Protein AF-A0A498FEY6-F1 (afdb_monomer_lite)

Foldseek 3Di:
DVPDDPDDLVVQCVVQVHPCSSQVVVVHHDPDDDDAPRDPPHPHDCPPPNLHDCQVVLVVVQCVVQVQAALAPPGPDGQVNLCSVPVDGWDKDFLADQVVQQDPVRDTPSVVSSPSVRIHTHGPVVNVVSVVVHNDDHPSD

pLDDT: mean 83.45, std 15.51, range [39.09, 98.38]

Structure (mmCIF, N/CA/C/O backbone):
data_AF-A0A498FEY6-F1
#
_entry.id   AF-A0A498FEY6-F1
#
loop_
_atom_site.group_PDB
_atom_site.id
_atom_site.type_symbol
_atom_site.label_atom_id
_atom_site.label_alt_id
_atom_site.label_comp_id
_atom_site.label_asym_id
_atom_site.label_entity_id
_atom_site.label_seq_id
_atom_site.pdbx_PDB_ins_code
_atom_site.Cartn_x
_atom_site.Cartn_y
_atom_site.Cartn_z
_atom_site.occupancy
_atom_site.B_iso_or_equiv
_atom_site.auth_seq_id
_atom_site.auth_comp_id
_atom_site.auth_asym_id
_atom_site.auth_atom_id
_atom_site.pdbx_PDB_model_num
ATOM 1 N N . MET A 1 1 ? 20.094 -19.537 -1.599 1.00 48.00 1 MET A N 1
ATOM 2 C CA . MET A 1 1 ? 21.177 -19.237 -2.572 1.00 48.00 1 MET A CA 1
ATOM 3 C C . MET A 1 1 ? 22.366 -18.455 -2.005 1.00 48.00 1 MET A C 1
ATOM 5 O O . MET A 1 1 ? 23.282 -18.189 -2.768 1.00 48.00 1 MET A O 1
ATOM 9 N N . ARG A 1 2 ? 22.415 -18.098 -0.710 1.00 45.84 2 ARG A N 1
ATOM 10 C CA . ARG A 1 2 ? 23.638 -17.505 -0.130 1.00 45.84 2 ARG A CA 1
ATOM 11 C C . ARG A 1 2 ? 24.698 -18.544 0.263 1.00 45.84 2 ARG A C 1
ATOM 13 O O . ARG A 1 2 ? 25.867 -18.203 0.257 1.00 45.84 2 ARG A O 1
ATOM 20 N N . ASP A 1 3 ? 24.293 -19.797 0.480 1.00 47.69 3 ASP A N 1
ATOM 21 C CA . ASP A 1 3 ? 25.183 -20.827 1.044 1.00 47.69 3 ASP A CA 1
ATOM 22 C C . ASP A 1 3 ? 25.685 -21.906 0.077 1.00 47.69 3 ASP A C 1
ATOM 24 O O . ASP A 1 3 ? 26.515 -22.717 0.471 1.00 47.69 3 ASP A O 1
ATOM 28 N N . ARG A 1 4 ? 25.180 -21.998 -1.164 1.00 51.94 4 ARG A N 1
ATOM 29 C CA . ARG A 1 4 ? 25.474 -23.161 -2.039 1.00 51.94 4 ARG A CA 1
ATOM 30 C C . ARG A 1 4 ? 25.730 -22.838 -3.516 1.00 51.94 4 ARG A C 1
ATOM 32 O O . ARG A 1 4 ? 25.463 -23.667 -4.375 1.00 51.94 4 ARG A O 1
ATOM 39 N N . GLY A 1 5 ? 26.240 -21.647 -3.829 1.00 59.91 5 GLY A N 1
ATOM 40 C CA . GLY A 1 5 ? 26.639 -21.281 -5.193 1.00 59.91 5 GLY A CA 1
ATOM 41 C C . GLY A 1 5 ? 28.034 -20.663 -5.225 1.00 59.91 5 GLY A C 1
ATOM 42 O O . GLY A 1 5 ? 28.335 -19.810 -4.398 1.00 59.91 5 GLY A O 1
ATOM 43 N N . HIS A 1 6 ? 28.863 -21.057 -6.198 1.00 69.12 6 HIS A N 1
ATOM 44 C CA . HIS A 1 6 ? 30.188 -20.455 -6.433 1.00 69.12 6 HIS A CA 1
ATOM 45 C C . HIS A 1 6 ? 30.114 -18.957 -6.783 1.00 69.12 6 HIS A C 1
ATOM 47 O O . HIS A 1 6 ? 31.090 -18.229 -6.623 1.00 69.12 6 HIS A O 1
ATOM 53 N N . TYR A 1 7 ? 28.949 -18.498 -7.250 1.00 71.56 7 TYR A N 1
ATOM 54 C CA . TYR A 1 7 ? 28.695 -17.122 -7.659 1.00 71.56 7 TYR A CA 1
ATOM 55 C C . TYR A 1 7 ? 27.412 -16.595 -7.020 1.00 71.56 7 TYR A C 1
ATOM 57 O O . TYR A 1 7 ? 26.455 -17.339 -6.793 1.00 71.56 7 TYR A O 1
ATOM 65 N N . SER A 1 8 ? 27.379 -15.287 -6.763 1.00 70.06 8 SER A N 1
ATOM 66 C CA . SER A 1 8 ? 26.181 -14.603 -6.278 1.00 70.06 8 SER A CA 1
ATOM 67 C C . SER A 1 8 ? 25.103 -14.533 -7.365 1.00 70.06 8 SER A C 1
ATOM 69 O O . SER A 1 8 ? 25.412 -14.448 -8.554 1.00 70.06 8 SER A O 1
ATOM 71 N N . VAL A 1 9 ? 23.830 -14.475 -6.959 1.00 65.38 9 VAL A N 1
ATOM 72 C CA . VAL A 1 9 ? 22.674 -14.332 -7.872 1.00 65.38 9 VAL A CA 1
ATOM 73 C C . VAL A 1 9 ? 22.836 -13.139 -8.828 1.00 65.38 9 VAL A C 1
ATOM 75 O O . VAL A 1 9 ? 22.492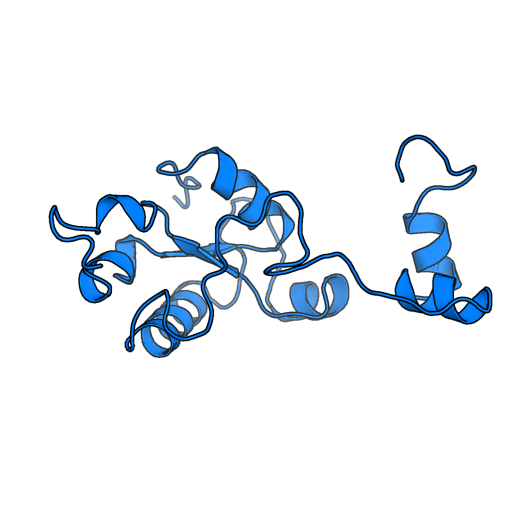 -13.231 -10.003 1.00 65.38 9 VAL A O 1
ATOM 78 N N . GLY A 1 10 ? 23.449 -12.044 -8.363 1.00 71.25 10 GLY A N 1
ATOM 79 C CA . GLY A 1 10 ? 23.708 -10.857 -9.186 1.00 71.25 10 GLY A CA 1
ATOM 80 C C . GLY A 1 10 ? 24.670 -11.090 -10.359 1.00 71.25 10 GLY A C 1
ATOM 81 O O . GLY A 1 10 ? 24.609 -10.357 -11.342 1.00 71.25 10 GLY A O 1
ATOM 82 N N . SER A 1 11 ? 25.529 -12.112 -10.289 1.00 78.69 11 SER A N 1
ATOM 83 C CA . SER A 1 11 ? 26.427 -12.480 -11.396 1.00 78.69 11 SER A CA 1
ATOM 84 C C . SER A 1 11 ? 25.651 -13.095 -12.565 1.00 78.69 11 SER A C 1
ATOM 86 O O . SER A 1 11 ? 25.963 -12.826 -13.721 1.00 78.69 11 SER A O 1
ATOM 88 N N . TYR A 1 12 ? 24.604 -13.866 -12.263 1.00 76.62 12 TYR A N 1
ATOM 89 C CA . TYR A 1 12 ? 23.720 -14.460 -13.265 1.00 76.62 12 TYR A CA 1
ATOM 90 C C . TYR A 1 12 ? 22.780 -13.414 -13.869 1.00 76.62 12 TYR A C 1
ATOM 92 O O . TYR A 1 12 ? 22.687 -13.333 -15.089 1.00 76.62 12 TYR A O 1
ATOM 100 N N . ALA A 1 13 ? 22.189 -12.544 -13.043 1.00 75.81 13 ALA A N 1
ATOM 101 C CA . ALA A 1 13 ? 21.337 -11.452 -13.522 1.00 75.81 13 ALA A CA 1
ATOM 102 C C . ALA A 1 13 ? 22.078 -10.515 -14.499 1.00 75.81 13 ALA A C 1
ATOM 104 O O . ALA A 1 13 ? 21.570 -10.186 -15.561 1.00 75.81 13 ALA A O 1
ATOM 105 N N . ARG A 1 14 ? 23.342 -10.156 -14.222 1.00 79.06 14 ARG A N 1
ATOM 106 C CA . ARG A 1 14 ? 24.142 -9.341 -15.163 1.00 79.06 14 ARG A CA 1
ATOM 107 C C . ARG A 1 14 ? 24.388 -10.000 -16.519 1.00 79.06 14 ARG A C 1
ATOM 109 O O . ARG A 1 14 ? 24.603 -9.290 -17.494 1.00 79.06 14 ARG A O 1
ATOM 116 N N . ARG A 1 15 ? 24.456 -11.330 -16.565 1.00 83.81 15 ARG A N 1
ATOM 117 C CA . ARG A 1 15 ? 24.807 -12.079 -17.776 1.00 83.81 15 ARG A CA 1
ATOM 118 C C . ARG A 1 15 ? 23.585 -12.473 -18.598 1.00 83.81 15 ARG A C 1
ATOM 120 O O . ARG A 1 15 ? 23.685 -12.502 -19.818 1.00 83.81 15 ARG A O 1
ATOM 127 N N . TYR A 1 16 ? 22.487 -12.804 -17.929 1.00 82.81 16 TYR A N 1
ATOM 128 C CA . TYR A 1 16 ? 21.307 -13.397 -18.554 1.00 82.81 16 TYR A CA 1
ATOM 129 C C . TYR A 1 16 ? 20.056 -12.515 -18.444 1.00 82.81 16 TYR A C 1
ATOM 131 O O . TYR A 1 16 ? 19.073 -12.817 -19.096 1.00 82.81 16 TYR A O 1
ATOM 139 N N . GLY A 1 17 ? 20.097 -11.419 -17.679 1.00 84.69 17 GLY A N 1
ATOM 140 C CA . GLY A 1 17 ? 18.947 -10.554 -17.408 1.00 84.69 17 GLY A CA 1
ATOM 141 C C . GLY A 1 17 ? 18.337 -10.885 -16.052 1.00 84.69 17 GLY A C 1
ATOM 142 O O . GLY A 1 17 ? 18.691 -10.290 -15.030 1.00 84.69 17 GLY A O 1
ATOM 143 N N . THR A 1 18 ? 17.454 -11.875 -16.019 1.00 79.56 18 THR A N 1
ATOM 144 C CA . THR A 1 18 ? 16.793 -12.333 -14.795 1.00 79.56 18 THR A CA 1
ATOM 145 C C . THR A 1 18 ? 17.309 -13.698 -14.335 1.00 79.56 18 THR A C 1
ATOM 147 O O . THR A 1 18 ? 18.083 -14.385 -15.006 1.00 79.56 18 THR A O 1
ATOM 150 N N . TRP A 1 19 ? 16.905 -14.109 -13.131 1.00 80.00 19 TRP A N 1
ATOM 151 C CA . TRP A 1 19 ? 17.164 -15.473 -12.667 1.00 80.00 19 TRP A CA 1
ATOM 152 C C . TRP A 1 19 ? 16.373 -16.514 -13.472 1.00 80.00 19 TRP A C 1
ATOM 154 O O . TRP A 1 19 ? 16.888 -17.606 -13.689 1.00 80.00 19 TRP A O 1
ATOM 164 N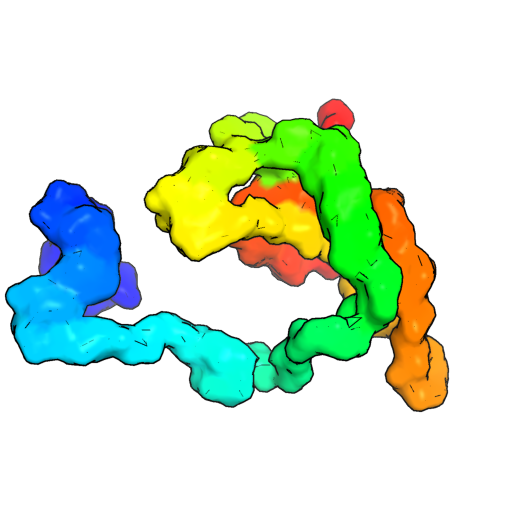 N . GLN A 1 20 ? 15.165 -16.175 -13.937 1.00 81.31 20 GLN A N 1
ATOM 165 C CA . GLN A 1 20 ? 14.390 -17.029 -14.837 1.00 81.31 20 GLN A CA 1
ATOM 166 C C . GLN A 1 20 ? 15.175 -17.295 -16.125 1.00 81.31 20 GLN A C 1
ATOM 168 O O . GLN A 1 20 ? 15.424 -18.455 -16.447 1.00 81.31 20 GLN A O 1
ATOM 173 N N . ASP A 1 21 ? 15.673 -16.236 -16.768 1.00 82.81 21 ASP A N 1
ATOM 174 C CA . ASP A 1 21 ? 16.460 -16.344 -18.003 1.00 82.81 21 ASP A CA 1
ATOM 175 C C . ASP A 1 21 ? 17.710 -17.205 -17.805 1.00 82.81 21 ASP A C 1
ATOM 177 O O . ASP A 1 21 ? 18.074 -18.008 -18.659 1.00 82.81 21 ASP A O 1
ATOM 181 N N . ALA A 1 22 ? 18.371 -17.077 -16.650 1.00 86.44 22 ALA A N 1
ATOM 182 C CA . ALA A 1 22 ? 19.536 -17.892 -16.323 1.00 86.44 22 ALA A CA 1
ATOM 183 C C . ALA A 1 22 ? 19.197 -19.388 -16.163 1.00 86.44 22 ALA A C 1
ATOM 185 O O . ALA A 1 22 ? 20.011 -20.237 -16.529 1.00 86.44 22 ALA A O 1
ATOM 186 N N . VAL A 1 23 ? 18.025 -19.719 -15.607 1.00 83.81 23 VAL A N 1
ATOM 187 C CA . VAL A 1 23 ? 17.548 -21.103 -15.430 1.00 83.81 23 VAL A CA 1
ATOM 188 C C . VAL A 1 23 ? 17.148 -21.711 -16.776 1.00 83.81 23 VAL A C 1
ATOM 190 O O . VAL A 1 23 ? 17.571 -22.826 -17.087 1.00 83.81 23 VAL A O 1
ATOM 193 N N . GLU A 1 24 ? 16.422 -20.957 -17.600 1.00 87.19 24 GLU A N 1
ATOM 194 C CA . GLU A 1 24 ? 16.012 -21.378 -18.944 1.00 87.19 24 GLU A CA 1
ATOM 195 C C . GLU A 1 24 ? 17.217 -21.536 -19.883 1.00 87.19 24 GLU A C 1
ATOM 197 O O . GLU A 1 24 ? 17.347 -22.557 -20.559 1.00 87.19 24 GLU A O 1
ATOM 202 N N . ALA A 1 25 ? 18.171 -20.598 -19.857 1.00 87.75 25 ALA A N 1
ATOM 203 C CA . ALA A 1 25 ? 19.416 -20.691 -20.625 1.00 87.75 25 ALA A CA 1
ATOM 204 C C . ALA A 1 25 ? 20.289 -21.890 -20.212 1.00 87.75 25 ALA A C 1
ATOM 206 O O . ALA A 1 25 ? 21.080 -22.388 -21.013 1.00 87.75 25 ALA A O 1
ATOM 207 N N . ALA A 1 26 ? 20.149 -22.369 -18.973 1.00 86.69 26 ALA A N 1
ATOM 208 C CA . ALA A 1 26 ? 20.803 -23.581 -18.489 1.00 86.69 26 ALA A CA 1
ATOM 209 C C . ALA A 1 26 ? 20.058 -24.875 -18.882 1.00 86.69 26 ALA A C 1
ATOM 211 O O . ALA A 1 26 ? 20.503 -25.963 -18.516 1.00 86.69 26 ALA A O 1
ATOM 212 N N . GLY A 1 27 ? 18.956 -24.775 -19.634 1.00 89.50 27 GLY A N 1
ATOM 213 C CA . GLY A 1 27 ? 18.158 -25.909 -20.101 1.00 89.50 27 GLY A CA 1
ATOM 214 C C . GLY A 1 27 ? 17.182 -26.459 -19.060 1.00 89.50 27 GLY A C 1
ATOM 215 O O . GLY A 1 27 ? 16.713 -27.587 -19.208 1.00 89.50 27 GLY A O 1
ATOM 216 N N . PHE A 1 28 ? 16.884 -25.695 -18.006 1.00 85.81 28 PHE A N 1
ATOM 217 C CA . PHE A 1 28 ? 15.940 -26.085 -16.961 1.00 85.81 28 PHE A CA 1
ATOM 218 C C . PHE A 1 28 ? 14.640 -25.281 -17.055 1.00 85.81 28 PHE A C 1
ATOM 220 O O . PHE A 1 28 ? 14.625 -24.123 -17.457 1.00 85.81 28 PHE A O 1
ATOM 227 N N . GLU A 1 29 ? 13.539 -25.892 -16.626 1.00 82.69 29 GLU A N 1
ATOM 228 C CA . GLU A 1 29 ? 12.249 -25.218 -16.481 1.00 82.69 29 GLU A CA 1
ATOM 229 C C . GLU A 1 29 ? 12.250 -24.337 -15.218 1.00 82.69 29 GLU A C 1
ATOM 231 O O . GLU A 1 29 ? 12.470 -24.829 -14.104 1.00 82.69 29 GLU A O 1
ATOM 236 N N . TYR A 1 30 ? 11.978 -23.037 -15.365 1.00 79.81 30 TYR A N 1
ATOM 237 C CA . TYR A 1 30 ? 11.795 -22.147 -14.221 1.00 79.81 30 TYR A CA 1
ATOM 238 C C . TYR A 1 30 ? 10.405 -22.343 -13.601 1.00 79.81 30 TYR A C 1
ATOM 240 O O . TYR A 1 30 ? 9.390 -21.956 -14.167 1.00 79.81 30 TYR A O 1
ATOM 248 N N . ARG A 1 31 ? 10.357 -22.919 -12.395 1.00 75.31 31 ARG A N 1
ATOM 249 C CA . ARG A 1 31 ? 9.097 -23.230 -11.688 1.00 75.31 31 ARG A CA 1
ATOM 250 C C . ARG A 1 31 ? 8.563 -22.107 -10.792 1.00 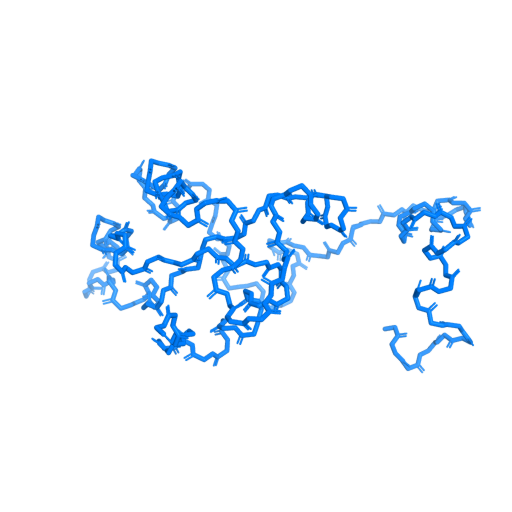75.31 31 ARG A C 1
ATOM 252 O O . ARG A 1 31 ? 7.645 -22.338 -10.013 1.00 75.31 31 ARG A O 1
ATOM 259 N N . GLY A 1 32 ? 9.136 -20.905 -10.876 1.00 71.19 32 GLY A N 1
ATOM 260 C CA . GLY A 1 32 ? 8.791 -19.804 -9.976 1.00 71.19 32 GLY A CA 1
ATOM 261 C C . GLY A 1 32 ? 9.290 -20.006 -8.541 1.00 71.19 32 GLY A C 1
ATOM 262 O O . GLY A 1 32 ? 9.900 -21.020 -8.192 1.00 71.19 32 GLY A O 1
ATOM 263 N N . GLN A 1 33 ? 9.058 -19.008 -7.687 1.00 68.25 33 GLN A N 1
ATOM 264 C CA . GLN A 1 33 ? 9.092 -19.221 -6.239 1.00 68.25 33 GLN A CA 1
ATOM 265 C C . GLN A 1 33 ? 7.731 -19.765 -5.793 1.00 68.25 33 GLN A C 1
ATOM 267 O O . GLN A 1 33 ? 6.716 -19.302 -6.322 1.00 68.25 33 GLN A O 1
ATOM 272 N N . PRO A 1 34 ? 7.684 -20.691 -4.816 1.00 62.75 34 PRO A N 1
ATOM 273 C CA . PRO A 1 34 ? 6.420 -21.097 -4.224 1.00 62.75 34 PRO A CA 1
ATOM 274 C C . PRO A 1 34 ? 5.665 -19.853 -3.757 1.00 62.75 34 PRO A C 1
ATOM 276 O O . PRO A 1 34 ? 6.234 -18.964 -3.124 1.00 62.75 34 PRO A O 1
ATOM 279 N N . SER A 1 35 ? 4.395 -19.760 -4.111 1.00 59.28 35 SER A N 1
ATOM 280 C CA . SER A 1 35 ? 3.529 -18.656 -3.720 1.00 59.28 35 SER A CA 1
ATOM 281 C C . SER A 1 35 ? 2.140 -19.210 -3.467 1.00 59.28 35 SER A C 1
ATOM 283 O O . SER A 1 35 ? 1.808 -20.301 -3.930 1.00 59.28 35 SER A O 1
ATOM 285 N N . GLY A 1 36 ? 1.334 -18.488 -2.693 1.00 59.72 36 GLY A N 1
ATOM 286 C CA . GLY A 1 36 ? 0.025 -19.009 -2.334 1.00 59.72 36 GLY A CA 1
ATOM 287 C C . GLY A 1 36 ? 0.136 -20.369 -1.608 1.00 59.72 36 GLY A C 1
ATOM 288 O O . GLY A 1 36 ? 1.109 -20.564 -0.875 1.00 59.72 36 GLY A O 1
ATOM 289 N N . PRO A 1 37 ? -0.830 -21.286 -1.812 1.00 56.50 37 PRO A N 1
ATOM 290 C CA . PRO A 1 37 ? -0.906 -22.595 -1.155 1.00 56.50 37 PRO A CA 1
ATOM 291 C C . PRO A 1 37 ? 0.370 -23.420 -1.115 1.00 56.50 37 PRO A C 1
ATOM 293 O O . PRO A 1 37 ? 0.597 -24.158 -0.160 1.00 56.50 37 PRO A O 1
ATOM 296 N N . ASP A 1 38 ? 1.208 -23.258 -2.130 1.00 57.62 38 ASP A N 1
ATOM 297 C CA . ASP A 1 38 ? 2.405 -24.063 -2.309 1.00 57.62 38 ASP A CA 1
ATOM 298 C C . ASP A 1 38 ? 3.605 -23.542 -1.495 1.00 57.62 38 ASP A C 1
ATOM 300 O O . ASP A 1 38 ? 4.646 -24.198 -1.440 1.00 57.62 38 ASP A O 1
ATOM 304 N N . HIS A 1 39 ? 3.497 -22.373 -0.846 1.00 62.53 39 HIS A N 1
ATOM 305 C CA . HIS A 1 39 ? 4.560 -21.836 0.008 1.00 62.53 39 HIS A CA 1
ATOM 306 C C . HIS A 1 39 ? 4.468 -22.396 1.444 1.00 62.53 39 HIS A C 1
ATOM 308 O O . HIS A 1 39 ? 3.406 -22.329 2.055 1.00 62.53 39 HIS A O 1
ATOM 314 N N . PRO A 1 40 ? 5.564 -22.892 2.054 1.00 65.81 40 PRO A N 1
ATOM 315 C CA . PRO A 1 40 ? 5.525 -23.522 3.383 1.00 65.81 40 PRO A CA 1
ATOM 316 C C . PRO A 1 40 ? 5.061 -22.583 4.510 1.00 65.81 40 PRO A C 1
ATOM 318 O O . PRO A 1 40 ? 4.444 -23.030 5.475 1.00 65.81 40 PRO A O 1
ATOM 321 N N . ASP A 1 41 ? 5.297 -21.277 4.367 1.00 55.78 41 ASP A N 1
ATOM 322 C CA . ASP A 1 41 ? 4.803 -20.264 5.313 1.00 55.78 41 ASP A CA 1
ATOM 323 C C . ASP A 1 41 ? 3.382 -19.770 4.992 1.00 55.78 41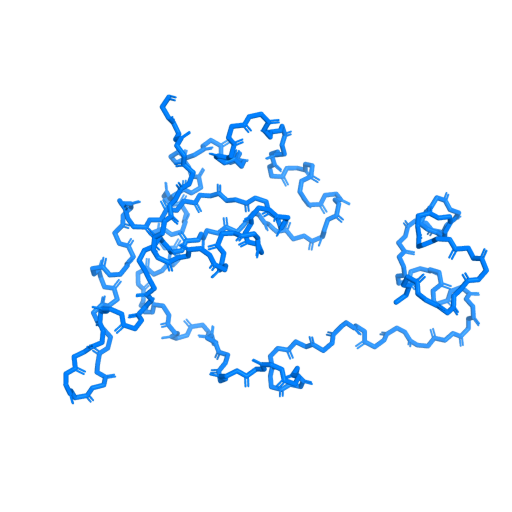 ASP A C 1
ATOM 325 O O . ASP A 1 41 ? 2.878 -18.845 5.628 1.00 55.78 41 ASP A O 1
ATOM 329 N N . TRP A 1 42 ? 2.709 -20.356 4.000 1.00 50.62 42 TRP A N 1
ATOM 330 C CA . TRP A 1 42 ? 1.383 -19.924 3.589 1.00 50.62 42 TRP A CA 1
ATOM 331 C C . TRP A 1 42 ? 0.327 -20.235 4.648 1.00 50.62 42 TRP A C 1
ATOM 333 O O . TRP A 1 42 ? -0.033 -21.383 4.900 1.00 50.62 42 TRP A O 1
ATOM 343 N N . LYS A 1 43 ? -0.220 -19.180 5.254 1.00 50.97 43 LYS A N 1
ATOM 344 C CA . LYS A 1 43 ? -1.327 -19.252 6.219 1.00 50.97 43 LYS A CA 1
ATOM 345 C C . LYS A 1 43 ? -2.676 -18.929 5.570 1.00 50.97 43 LYS A C 1
ATOM 347 O O . LYS A 1 43 ? -3.477 -18.203 6.144 1.00 50.97 43 LYS A O 1
ATOM 352 N N . GLY A 1 44 ? -2.916 -19.455 4.368 1.00 48.22 44 GLY A N 1
ATOM 353 C CA . GLY A 1 44 ? -4.237 -19.383 3.735 1.00 48.22 44 GLY A CA 1
ATOM 354 C C . GLY A 1 44 ? -4.502 -18.152 2.871 1.00 48.22 44 GLY A C 1
ATOM 355 O O . GLY A 1 44 ? -5.657 -17.784 2.741 1.00 48.22 44 GLY A O 1
ATOM 356 N N . GLY A 1 45 ? -3.458 -17.545 2.291 1.00 44.12 45 GLY A N 1
ATOM 357 C CA . GLY A 1 45 ? -3.506 -16.713 1.080 1.00 44.12 45 GLY A CA 1
ATOM 358 C C . GLY A 1 45 ? -4.759 -15.905 0.839 1.00 44.12 45 GLY A C 1
ATOM 359 O O . GLY A 1 45 ? -5.795 -16.416 0.432 1.00 44.12 45 GLY A O 1
ATOM 360 N N . TYR A 1 46 ? -4.599 -14.606 0.938 1.00 46.44 46 TYR A N 1
ATOM 361 C CA . TYR A 1 46 ? -5.642 -13.645 0.694 1.00 46.44 46 TYR A CA 1
ATOM 362 C C . TYR A 1 46 ? -5.948 -13.500 -0.816 1.00 46.44 46 TYR A C 1
ATOM 364 O O . TYR A 1 46 ? -5.624 -12.478 -1.412 1.00 46.44 46 TYR A O 1
ATOM 372 N N . GLY A 1 47 ? -6.578 -14.511 -1.439 1.00 39.09 47 GLY A N 1
ATOM 373 C CA . GLY A 1 47 ? -7.173 -14.414 -2.785 1.00 39.09 47 GLY A CA 1
ATOM 374 C C . GLY A 1 47 ? -8.128 -13.220 -2.871 1.00 39.09 47 GLY A C 1
ATOM 375 O O . GLY A 1 47 ? -8.546 -12.744 -1.825 1.00 39.09 47 GLY A O 1
ATOM 376 N N . ASP A 1 48 ? -8.463 -12.728 -4.067 1.00 40.22 48 ASP A N 1
ATOM 377 C CA . ASP A 1 48 ? -9.135 -11.434 -4.360 1.00 40.22 48 ASP A CA 1
ATOM 378 C C . ASP A 1 48 ? -10.386 -11.033 -3.520 1.00 40.22 48 ASP A C 1
ATOM 380 O O . ASP A 1 48 ? -10.902 -9.927 -3.656 1.00 40.22 48 ASP A O 1
ATOM 384 N N . ILE A 1 49 ? -10.862 -11.885 -2.609 1.00 46.84 49 ILE A N 1
ATOM 385 C CA . ILE A 1 49 ? -11.968 -11.701 -1.652 1.00 46.84 49 ILE A CA 1
ATOM 386 C C . ILE A 1 49 ? -11.478 -11.335 -0.222 1.00 46.84 49 ILE A C 1
ATOM 388 O O . ILE A 1 49 ? -12.260 -11.027 0.670 1.00 46.84 49 ILE A O 1
ATOM 392 N N . SER A 1 50 ? -10.174 -11.337 0.025 1.00 66.81 50 SER A N 1
ATOM 393 C CA . SER A 1 50 ? -9.541 -11.258 1.350 1.00 66.81 50 SER A CA 1
ATOM 394 C C . SER A 1 50 ? -9.514 -9.900 2.039 1.00 66.81 50 SER A C 1
ATOM 396 O O . SER A 1 50 ? -9.602 -9.810 3.260 1.00 66.81 50 SER A O 1
ATOM 398 N N . TYR A 1 51 ? -9.360 -8.846 1.249 1.00 74.19 51 TYR A N 1
ATOM 399 C CA . TYR A 1 51 ? -9.292 -7.470 1.718 1.00 74.19 51 TYR A CA 1
ATOM 400 C C . TYR A 1 51 ? -10.646 -6.780 1.580 1.00 74.19 51 TYR A C 1
ATOM 402 O O . TYR A 1 51 ? -10.754 -5.595 1.850 1.00 74.19 51 TYR A O 1
ATOM 410 N N . GLY A 1 52 ? -11.680 -7.503 1.147 1.00 83.44 52 GLY A N 1
ATOM 411 C CA . GLY A 1 52 ? -13.020 -6.985 0.923 1.00 83.44 52 GLY A CA 1
ATOM 412 C C . GLY A 1 52 ? -13.183 -6.118 -0.339 1.00 83.44 52 GLY A C 1
ATOM 413 O O . GLY A 1 52 ? -12.210 -5.710 -0.980 1.00 83.44 52 GLY A O 1
ATOM 414 N N . PRO A 1 53 ? -14.437 -5.808 -0.720 1.00 87.12 53 PRO A N 1
ATOM 415 C CA . PRO A 1 53 ? -14.768 -5.223 -2.024 1.00 87.12 53 PRO A CA 1
ATOM 416 C C . PRO A 1 53 ? -14.181 -3.831 -2.298 1.00 87.12 53 PRO A C 1
ATOM 418 O O . PRO A 1 53 ? -14.026 -3.443 -3.455 1.00 87.12 53 PRO A O 1
ATOM 421 N N . ASN A 1 54 ? -13.859 -3.047 -1.262 1.00 91.25 54 ASN A N 1
ATOM 422 C CA . ASN A 1 54 ? -13.313 -1.698 -1.444 1.00 91.25 54 ASN A CA 1
ATOM 423 C C . ASN A 1 54 ? -11.789 -1.680 -1.670 1.00 91.25 54 ASN A C 1
ATOM 425 O O . ASN A 1 54 ? -11.237 -0.603 -1.918 1.00 91.25 54 ASN A O 1
ATOM 429 N N . TRP A 1 55 ? -11.114 -2.835 -1.610 1.00 92.94 55 TRP A N 1
ATOM 430 C CA . TRP A 1 55 ? -9.656 -2.920 -1.640 1.00 92.94 55 TRP A CA 1
ATOM 431 C C . TRP A 1 55 ? -9.045 -2.250 -2.865 1.00 92.94 55 TRP A C 1
ATOM 433 O O . TRP A 1 55 ? -8.230 -1.349 -2.710 1.00 92.94 55 TRP A O 1
ATOM 443 N N . TYR A 1 56 ? -9.472 -2.599 -4.081 1.00 87.38 56 TYR A N 1
ATOM 444 C CA . TYR A 1 56 ? -8.887 -2.017 -5.295 1.00 87.38 56 TYR A CA 1
ATOM 445 C C . TYR A 1 56 ? -9.014 -0.490 -5.339 1.00 87.38 56 TYR A C 1
ATOM 447 O O . TYR A 1 56 ? -8.076 0.204 -5.740 1.00 87.38 56 TYR A O 1
ATOM 455 N N . ARG A 1 57 ? -10.152 0.045 -4.875 1.00 91.81 57 ARG A N 1
ATOM 456 C CA . ARG A 1 57 ? -10.381 1.492 -4.784 1.00 91.81 57 ARG A CA 1
ATOM 457 C C . ARG A 1 57 ? -9.436 2.134 -3.770 1.00 91.81 57 ARG A C 1
ATOM 459 O O . ARG A 1 57 ? -8.849 3.172 -4.064 1.00 91.81 57 ARG A O 1
ATOM 466 N N . GLN A 1 58 ? -9.282 1.534 -2.593 1.00 97.06 58 GLN A N 1
ATOM 467 C CA . GLN A 1 58 ? -8.426 2.063 -1.531 1.00 97.06 58 GLN A CA 1
ATOM 468 C C . GLN A 1 58 ? -6.935 1.912 -1.856 1.00 97.06 58 GLN A C 1
ATOM 470 O O . GLN A 1 58 ? -6.184 2.865 -1.670 1.00 97.06 58 GLN A O 1
ATOM 475 N N . ARG A 1 59 ? -6.526 0.784 -2.447 1.00 96.31 59 ARG A N 1
ATOM 476 C CA . ARG A 1 59 ? -5.178 0.546 -2.976 1.00 96.31 59 ARG A CA 1
ATOM 477 C C . ARG A 1 59 ? -4.792 1.618 -3.989 1.00 96.31 59 ARG A C 1
ATOM 479 O O . ARG A 1 59 ? -3.729 2.215 -3.863 1.00 96.31 59 ARG A O 1
ATOM 486 N N . LYS A 1 60 ? -5.660 1.893 -4.969 1.00 95.06 60 LYS A N 1
ATOM 487 C CA . LYS A 1 60 ? -5.419 2.946 -5.966 1.00 95.06 60 LYS A CA 1
ATOM 488 C C . LYS A 1 60 ? -5.240 4.315 -5.303 1.00 95.06 60 LYS A C 1
ATOM 490 O O . LYS A 1 60 ? -4.263 4.994 -5.587 1.00 95.06 60 LYS A O 1
ATOM 495 N N . ARG A 1 61 ? -6.129 4.678 -4.373 1.00 98.06 61 ARG A N 1
ATOM 496 C CA . ARG A 1 61 ? -6.040 5.945 -3.630 1.00 98.06 61 ARG A CA 1
ATOM 497 C C . ARG A 1 61 ? -4.763 6.058 -2.789 1.00 98.06 61 ARG A C 1
ATOM 499 O O . ARG A 1 61 ? -4.228 7.152 -2.680 1.00 98.06 61 ARG A O 1
ATOM 506 N N . ALA A 1 62 ? -4.288 4.962 -2.193 1.00 98.12 62 ALA A N 1
ATOM 507 C CA . ALA A 1 62 ? -3.031 4.944 -1.445 1.00 98.12 62 ALA A CA 1
ATOM 508 C C . ALA A 1 62 ? -1.829 5.175 -2.372 1.00 98.12 62 ALA A C 1
ATOM 510 O O . ALA A 1 62 ? -1.017 6.046 -2.089 1.00 98.12 62 ALA A O 1
ATOM 511 N N . LEU A 1 63 ? -1.774 4.478 -3.514 1.00 97.88 63 LEU A N 1
ATOM 512 C CA . LEU A 1 63 ? -0.732 4.690 -4.525 1.00 97.88 63 LEU A CA 1
ATOM 513 C C . LEU A 1 63 ? -0.721 6.134 -5.049 1.00 97.88 63 LEU A C 1
ATOM 515 O O . LEU A 1 63 ? 0.343 6.729 -5.160 1.00 97.88 63 LEU A O 1
ATOM 519 N N . GLU A 1 64 ? -1.896 6.704 -5.336 1.00 98.25 64 GLU A N 1
ATOM 520 C CA . GLU A 1 64 ? -2.035 8.094 -5.794 1.00 98.25 64 GLU A CA 1
ATOM 521 C C . GLU A 1 64 ? -1.605 9.104 -4.721 1.00 98.25 64 GLU A C 1
ATOM 523 O O . GLU A 1 64 ? -0.877 10.045 -5.029 1.00 98.25 64 GLU A O 1
ATOM 528 N N . ARG A 1 65 ? -2.020 8.905 -3.460 1.00 98.19 65 ARG A N 1
ATOM 529 C CA . ARG A 1 65 ? -1.599 9.737 -2.317 1.00 98.19 65 ARG A CA 1
ATOM 530 C C . ARG A 1 65 ? -0.080 9.724 -2.151 1.00 98.19 65 ARG A C 1
ATOM 532 O O . ARG A 1 65 ? 0.506 10.759 -1.859 1.00 98.19 65 ARG A O 1
ATOM 539 N N . ASP A 1 66 ? 0.521 8.558 -2.343 1.00 98.25 66 ASP A N 1
ATOM 540 C CA . ASP A 1 66 ? 1.944 8.304 -2.133 1.00 98.25 66 ASP A CA 1
ATOM 541 C C . ASP A 1 66 ? 2.785 8.600 -3.390 1.00 98.25 66 ASP A C 1
ATOM 543 O O . ASP A 1 66 ? 3.949 8.215 -3.461 1.00 98.25 66 ASP A O 1
ATOM 547 N N . GLY A 1 67 ? 2.201 9.240 -4.412 1.00 98.00 67 GLY A N 1
ATOM 548 C CA . GLY A 1 67 ? 2.914 9.644 -5.627 1.00 98.00 67 GLY A CA 1
ATOM 549 C C . GLY A 1 67 ? 3.444 8.483 -6.471 1.00 98.00 67 GLY A C 1
ATOM 550 O O . GLY A 1 67 ? 4.296 8.700 -7.321 1.00 98.00 67 GLY A O 1
ATOM 551 N N . PHE A 1 68 ? 2.942 7.261 -6.266 1.00 98.12 68 PHE A N 1
ATOM 552 C CA . PHE A 1 68 ? 3.501 6.031 -6.837 1.00 98.12 68 PHE A CA 1
ATOM 553 C C . PHE A 1 68 ? 4.970 5.793 -6.445 1.00 98.12 68 PHE A C 1
ATOM 555 O O . PHE A 1 68 ? 5.745 5.233 -7.223 1.00 98.12 68 PHE A O 1
ATOM 562 N N . GLU A 1 69 ? 5.333 6.169 -5.216 1.00 98.38 69 GLU A N 1
ATOM 563 C CA . GLU A 1 69 ? 6.679 6.028 -4.663 1.00 98.38 69 GLU A CA 1
ATOM 564 C C . GLU A 1 69 ? 6.678 5.289 -3.321 1.00 98.38 69 GLU A C 1
ATOM 566 O O . GLU A 1 69 ? 5.733 5.342 -2.527 1.00 98.38 69 GLU A O 1
ATOM 571 N N . CYS A 1 70 ? 7.771 4.579 -3.040 1.00 98.06 70 CYS A N 1
ATOM 572 C CA . CYS A 1 70 ? 7.976 3.938 -1.749 1.00 98.06 70 CYS A CA 1
ATOM 573 C C . CYS A 1 70 ? 8.116 4.985 -0.633 1.00 98.06 70 CYS A C 1
ATOM 575 O O . CYS A 1 70 ? 9.130 5.670 -0.555 1.00 98.06 70 CYS A O 1
ATOM 577 N N . GLN A 1 71 ? 7.199 4.982 0.334 1.00 98.00 71 GLN A N 1
ATOM 578 C CA . GLN A 1 71 ? 7.158 5.943 1.447 1.00 98.00 71 GLN A CA 1
ATOM 579 C C . GLN A 1 71 ? 8.191 5.681 2.555 1.00 98.00 71 GLN A C 1
ATOM 581 O O . GLN A 1 71 ? 8.051 6.150 3.676 1.00 98.00 71 GLN A O 1
ATOM 586 N N . MET A 1 72 ? 9.235 4.897 2.287 1.00 97.12 72 MET A N 1
ATOM 587 C CA . MET A 1 72 ? 10.303 4.692 3.264 1.00 97.12 72 MET A CA 1
ATOM 588 C C . MET A 1 72 ? 11.323 5.823 3.101 1.00 97.12 72 MET A C 1
ATOM 590 O O . MET A 1 72 ? 11.922 5.895 2.025 1.00 97.12 72 MET A O 1
ATOM 594 N N . PRO A 1 73 ? 11.591 6.644 4.135 1.00 94.75 73 PRO A N 1
ATOM 595 C CA . PRO A 1 73 ? 12.650 7.646 4.104 1.00 94.75 73 PRO A CA 1
ATOM 596 C C . PRO A 1 73 ? 13.958 7.153 3.472 1.00 94.75 73 PRO A C 1
ATOM 598 O O . PRO A 1 73 ? 14.487 6.094 3.827 1.00 94.75 73 PRO A O 1
ATOM 601 N N . GLY A 1 74 ? 14.470 7.928 2.513 1.00 94.69 74 GLY A N 1
ATOM 602 C CA . GLY A 1 74 ? 15.699 7.625 1.773 1.00 94.69 74 GLY A CA 1
ATOM 603 C C . GLY A 1 74 ? 15.563 6.542 0.695 1.00 94.69 74 GLY A C 1
ATOM 604 O O . GLY A 1 74 ? 16.567 6.142 0.105 1.00 94.69 74 GLY A O 1
ATOM 605 N N . CYS A 1 75 ? 14.357 6.037 0.422 1.00 96.75 75 CYS A N 1
ATOM 606 C CA . CYS A 1 75 ? 14.103 5.126 -0.689 1.00 96.75 75 CYS A CA 1
ATOM 607 C C . CYS A 1 75 ? 13.714 5.901 -1.949 1.00 96.75 75 CYS A C 1
ATOM 609 O O . CYS A 1 75 ? 12.741 6.637 -1.938 1.00 96.75 75 CYS A O 1
ATOM 611 N N . THR A 1 76 ? 14.414 5.659 -3.053 1.00 96.75 76 THR A N 1
ATOM 612 C CA . THR A 1 76 ? 14.147 6.293 -4.357 1.00 96.75 76 THR A CA 1
ATOM 613 C C . THR A 1 76 ? 13.458 5.337 -5.334 1.00 96.75 76 THR A C 1
ATOM 615 O O . THR A 1 76 ? 13.655 5.429 -6.538 1.00 96.75 76 THR A O 1
ATOM 618 N N . ILE A 1 77 ? 12.763 4.321 -4.817 1.00 97.69 77 ILE A N 1
ATOM 619 C CA . ILE A 1 77 ? 12.082 3.330 -5.655 1.00 97.69 77 ILE A CA 1
ATOM 620 C C . ILE A 1 77 ? 10.670 3.840 -5.913 1.00 97.69 77 ILE A C 1
ATOM 622 O O . ILE A 1 77 ? 9.835 3.811 -5.004 1.00 97.69 77 ILE A O 1
ATOM 626 N N . ASP A 1 78 ? 10.439 4.270 -7.144 1.00 98.25 78 ASP A N 1
ATOM 627 C CA . ASP A 1 78 ? 9.125 4.545 -7.709 1.00 98.25 78 ASP A CA 1
ATOM 628 C C . ASP A 1 78 ? 8.528 3.286 -8.361 1.00 98.25 78 ASP A C 1
ATOM 630 O O . ASP A 1 78 ? 9.086 2.184 -8.288 1.00 98.25 78 ASP A O 1
ATOM 634 N N . ARG A 1 79 ? 7.351 3.434 -8.970 1.00 96.69 79 ARG A N 1
ATOM 635 C CA . ARG A 1 79 ? 6.641 2.352 -9.654 1.00 96.69 79 ARG A CA 1
ATOM 636 C C . ARG A 1 79 ? 7.413 1.777 -10.841 1.00 96.69 79 ARG A C 1
ATOM 638 O O . ARG A 1 79 ? 7.408 0.560 -11.004 1.00 96.69 79 ARG A O 1
ATOM 645 N N . GLU A 1 80 ? 8.052 2.614 -11.652 1.00 96.12 80 GLU A N 1
ATOM 646 C CA . GLU A 1 80 ? 8.779 2.177 -12.850 1.00 96.12 80 GLU A CA 1
ATOM 647 C C . GLU A 1 80 ? 10.005 1.351 -12.456 1.00 96.12 80 GLU A C 1
ATOM 649 O O . GLU A 1 80 ? 10.093 0.173 -12.808 1.00 96.12 80 GLU A O 1
ATOM 654 N N . ALA A 1 81 ? 10.863 1.899 -11.592 1.00 95.50 81 ALA A N 1
ATOM 655 C CA . ALA A 1 81 ? 12.020 1.198 -11.046 1.00 95.50 81 ALA A CA 1
ATOM 656 C C . ALA A 1 81 ? 11.619 -0.080 -10.290 1.00 95.50 81 ALA A C 1
ATOM 658 O O . ALA A 1 81 ? 12.379 -1.055 -10.227 1.00 95.50 81 ALA A O 1
ATOM 659 N N . HIS A 1 82 ? 10.427 -0.099 -9.684 1.00 96.38 82 HIS A N 1
ATOM 660 C CA . HIS A 1 82 ? 9.897 -1.302 -9.059 1.00 96.38 82 HIS A CA 1
ATOM 661 C C . HIS A 1 82 ? 9.509 -2.375 -10.086 1.00 96.38 82 HIS A C 1
ATOM 663 O O . HIS A 1 82 ? 9.875 -3.540 -9.906 1.00 96.38 82 HIS A O 1
ATOM 669 N N . HIS A 1 83 ? 8.812 -2.002 -11.160 1.00 88.81 83 HIS A N 1
ATOM 670 C CA . HIS A 1 83 ? 8.470 -2.921 -12.246 1.00 88.81 83 HIS A CA 1
ATOM 671 C C . HIS A 1 83 ? 9.721 -3.489 -12.917 1.00 88.81 83 HIS A C 1
ATOM 673 O O . HIS A 1 83 ? 9.825 -4.703 -13.040 1.00 88.81 83 HIS A O 1
ATOM 679 N N . GLU A 1 84 ? 10.710 -2.660 -13.250 1.00 90.62 84 GLU A N 1
ATOM 680 C CA . GLU A 1 84 ? 11.961 -3.131 -13.862 1.00 90.62 84 GLU A CA 1
ATOM 681 C C . GLU A 1 84 ? 12.689 -4.172 -13.002 1.00 90.62 84 GLU A C 1
ATOM 683 O O . GLU A 1 84 ? 13.299 -5.114 -13.507 1.00 90.62 84 GLU A O 1
ATOM 688 N N . ARG A 1 85 ? 12.643 -4.006 -11.676 1.00 91.06 85 ARG A N 1
ATOM 689 C CA . ARG A 1 85 ? 13.421 -4.829 -10.749 1.00 91.06 85 ARG A CA 1
ATOM 690 C C . ARG A 1 85 ? 12.694 -6.072 -10.240 1.00 91.06 85 ARG A C 1
ATOM 692 O O . ARG A 1 85 ? 13.361 -7.040 -9.869 1.00 91.06 85 ARG A O 1
ATOM 699 N N . TRP A 1 86 ? 11.367 -6.032 -10.139 1.00 85.88 86 TRP A N 1
ATOM 700 C CA . TRP A 1 86 ? 10.563 -7.106 -9.540 1.00 85.88 86 TRP A CA 1
ATOM 701 C C . TRP A 1 86 ? 9.424 -7.611 -10.427 1.00 85.88 86 TRP A C 1
ATOM 703 O O . TRP A 1 86 ? 8.689 -8.486 -9.974 1.00 85.88 86 TRP A O 1
ATOM 713 N N . ASP A 1 87 ? 9.270 -7.065 -11.633 1.00 86.94 87 ASP A N 1
ATOM 714 C CA . ASP A 1 87 ? 8.220 -7.410 -12.598 1.00 86.94 87 ASP A CA 1
ATOM 715 C C . ASP A 1 87 ? 6.802 -7.362 -12.003 1.00 86.94 87 ASP A C 1
ATOM 717 O O . ASP A 1 87 ? 5.947 -8.218 -12.214 1.00 86.94 87 ASP A O 1
ATOM 721 N N . ARG A 1 88 ? 6.559 -6.363 -11.148 1.00 84.75 88 ARG A N 1
ATOM 722 C CA . ARG A 1 88 ? 5.275 -6.163 -10.470 1.00 84.75 88 ARG A CA 1
ATOM 723 C C . ARG A 1 88 ? 5.146 -4.750 -9.927 1.00 84.75 88 ARG A C 1
ATOM 725 O O . ARG A 1 88 ? 6.137 -4.050 -9.739 1.00 84.75 88 ARG A O 1
ATOM 732 N N . ASP A 1 89 ? 3.918 -4.372 -9.606 1.00 92.25 89 ASP A N 1
ATOM 733 C CA . ASP A 1 89 ? 3.594 -3.060 -9.048 1.00 92.25 89 ASP A CA 1
ATOM 734 C C . ASP A 1 89 ? 4.065 -2.911 -7.585 1.00 92.25 89 ASP A C 1
ATOM 736 O O . ASP A 1 89 ? 4.391 -3.898 -6.910 1.00 92.25 89 ASP A O 1
ATOM 740 N N . LEU A 1 90 ? 4.070 -1.676 -7.077 1.00 96.75 90 LEU A N 1
ATOM 741 C CA . LEU A 1 90 ? 4.332 -1.374 -5.669 1.00 96.75 90 LEU A CA 1
ATOM 742 C C . LEU A 1 90 ? 3.322 -2.077 -4.748 1.00 96.75 90 LEU A C 1
ATOM 744 O O . LEU A 1 90 ? 2.155 -2.312 -5.097 1.00 96.75 90 LEU A O 1
ATOM 748 N N . ASN A 1 91 ? 3.774 -2.387 -3.534 1.00 95.62 91 ASN A N 1
ATOM 749 C CA . ASN A 1 91 ? 2.923 -2.980 -2.510 1.00 95.62 91 ASN A CA 1
ATOM 750 C C . ASN A 1 91 ? 2.217 -1.875 -1.726 1.00 95.62 91 ASN A C 1
ATOM 752 O O . ASN A 1 91 ? 2.813 -0.839 -1.439 1.00 95.62 91 ASN A O 1
ATOM 756 N N . VAL A 1 92 ? 0.977 -2.133 -1.318 1.00 95.81 92 VAL A N 1
ATOM 757 C CA . VAL A 1 92 ? 0.267 -1.314 -0.333 1.00 95.81 92 VAL A CA 1
ATOM 758 C C . VAL A 1 92 ? 0.147 -2.148 0.932 1.00 95.81 92 VAL A C 1
ATOM 760 O O . VAL A 1 92 ? -0.486 -3.199 0.925 1.00 95.81 92 VAL A O 1
ATOM 763 N N . HIS A 1 93 ? 0.817 -1.694 1.982 1.00 94.31 93 HIS A N 1
ATOM 764 C CA . HIS A 1 93 ? 0.940 -2.382 3.256 1.00 94.31 93 HIS A CA 1
ATOM 765 C C . HIS A 1 93 ? -0.127 -1.896 4.235 1.00 94.31 93 HIS A C 1
ATOM 767 O O . HIS A 1 93 ? -0.295 -0.687 4.399 1.00 94.31 93 HIS A O 1
ATOM 773 N N . HIS A 1 94 ? -0.803 -2.822 4.915 1.00 94.19 94 HIS A N 1
ATOM 774 C CA . HIS A 1 94 ? -1.633 -2.504 6.075 1.00 94.19 94 HIS A CA 1
ATOM 775 C C . HIS A 1 94 ? -0.751 -2.260 7.299 1.00 94.19 94 HIS A C 1
ATOM 777 O O . HIS A 1 94 ? -0.038 -3.165 7.719 1.00 94.19 94 HIS A O 1
ATOM 783 N N . ILE A 1 95 ? -0.829 -1.065 7.884 1.00 94.50 95 ILE A N 1
ATOM 784 C CA . ILE A 1 95 ? -0.079 -0.695 9.093 1.00 94.50 95 ILE A CA 1
ATOM 785 C C . ILE A 1 95 ? -0.568 -1.540 10.271 1.00 94.50 95 ILE A C 1
ATOM 787 O O . ILE A 1 95 ? 0.185 -2.314 10.848 1.00 94.50 95 ILE A O 1
ATOM 791 N N . MET A 1 96 ? -1.857 -1.458 10.592 1.00 93.19 96 MET A N 1
ATOM 792 C CA . MET A 1 96 ? -2.521 -2.385 11.500 1.00 93.19 96 MET A CA 1
ATOM 793 C C . MET A 1 96 ? -2.875 -3.665 10.733 1.00 93.19 96 MET A C 1
ATOM 795 O O . MET A 1 96 ? -3.591 -3.579 9.727 1.00 93.19 96 MET A O 1
ATOM 799 N N . PRO A 1 97 ? -2.454 -4.852 11.208 1.00 90.19 97 PRO A N 1
ATOM 800 C CA . PRO A 1 97 ? -2.786 -6.118 10.565 1.00 90.19 97 PRO A CA 1
ATOM 801 C C . PRO A 1 97 ? -4.295 -6.347 10.455 1.00 90.19 97 PRO A C 1
ATOM 803 O O . PRO A 1 97 ? -5.056 -5.976 11.354 1.00 90.19 97 PRO A O 1
ATOM 806 N N . LEU A 1 98 ? -4.722 -7.058 9.407 1.00 87.62 98 LEU A N 1
ATOM 807 C CA . LEU A 1 98 ? -6.131 -7.407 9.180 1.00 87.62 98 LEU A CA 1
ATOM 808 C C . LEU A 1 98 ? -6.801 -8.057 10.394 1.00 87.62 98 LEU A C 1
ATOM 810 O O . LEU A 1 98 ? -7.944 -7.736 10.698 1.00 87.62 98 LEU A O 1
ATOM 814 N N . GLY A 1 99 ? -6.076 -8.915 11.121 1.00 86.69 99 GLY A N 1
ATOM 815 C CA . GLY A 1 99 ? -6.589 -9.605 12.308 1.00 86.69 99 GLY A CA 1
ATOM 816 C C . GLY A 1 99 ? -7.107 -8.671 13.407 1.00 86.69 99 GLY A C 1
ATOM 817 O O . GLY A 1 99 ? -7.934 -9.082 14.209 1.00 86.69 99 GLY A O 1
ATOM 818 N N . THR A 1 100 ? -6.680 -7.403 13.424 1.00 90.88 100 THR A N 1
ATOM 819 C CA . THR A 1 100 ? -7.170 -6.390 14.377 1.00 90.88 100 THR A CA 1
ATOM 820 C C . THR A 1 100 ? -8.568 -5.855 14.049 1.00 90.88 100 THR A C 1
ATOM 822 O O . THR A 1 100 ? -9.183 -5.184 14.878 1.00 90.88 100 THR A O 1
ATOM 825 N N . PHE A 1 101 ? -9.072 -6.159 12.852 1.00 92.75 101 PHE A N 1
ATOM 826 C CA . PHE A 1 101 ? -10.379 -5.748 12.340 1.00 92.75 101 PHE A CA 1
ATOM 827 C C . PHE A 1 101 ? -11.349 -6.927 12.192 1.00 92.75 101 PHE A C 1
ATOM 829 O O . PHE A 1 101 ? -12.413 -6.763 11.602 1.00 92.75 101 PHE A O 1
ATOM 836 N N . ILE A 1 102 ? -10.982 -8.107 12.696 1.00 88.81 102 ILE A N 1
ATOM 837 C CA . ILE A 1 102 ? -11.842 -9.290 12.706 1.00 88.81 102 ILE A CA 1
ATOM 838 C C . ILE A 1 102 ? -12.607 -9.321 14.031 1.00 88.81 102 ILE A C 1
ATOM 840 O O . ILE A 1 102 ? -12.005 -9.207 15.101 1.00 88.81 102 ILE A O 1
ATO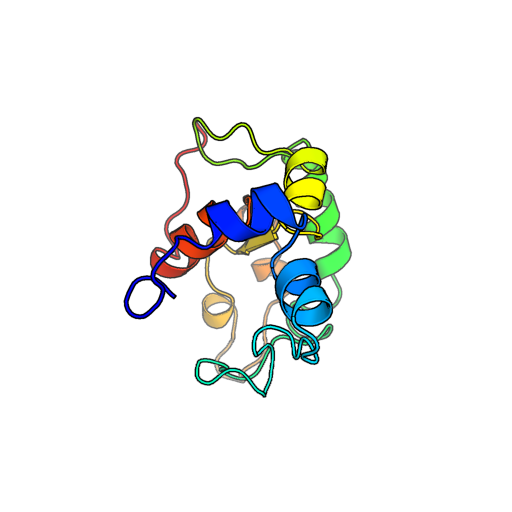M 844 N N . ASP A 1 103 ? -13.930 -9.448 13.964 1.00 88.50 103 ASP A N 1
ATOM 845 C CA . ASP A 1 103 ? -14.778 -9.549 15.151 1.00 88.50 103 ASP A CA 1
ATOM 846 C C . ASP A 1 103 ? -14.772 -10.959 15.779 1.00 88.50 103 ASP A C 1
ATOM 848 O O . ASP A 1 103 ? -14.118 -11.892 15.309 1.00 88.50 103 ASP A O 1
ATOM 852 N N . ALA A 1 104 ? -15.521 -11.131 16.872 1.00 89.44 104 ALA A N 1
ATOM 853 C CA . ALA A 1 104 ? -15.621 -12.413 17.572 1.00 89.44 104 ALA A CA 1
ATOM 854 C C . ALA A 1 104 ? -16.285 -13.523 16.733 1.00 89.44 104 ALA A C 1
ATOM 856 O O . ALA A 1 104 ? -16.186 -14.698 17.085 1.00 89.44 104 ALA A O 1
ATOM 857 N N . GLN A 1 105 ? -16.967 -13.163 15.643 1.00 87.94 105 GLN A N 1
ATOM 858 C CA . GLN A 1 105 ? -17.613 -14.074 14.703 1.00 87.94 105 GLN A CA 1
ATOM 859 C C . GLN A 1 105 ? -16.703 -14.405 13.509 1.00 87.94 105 GLN A C 1
ATOM 86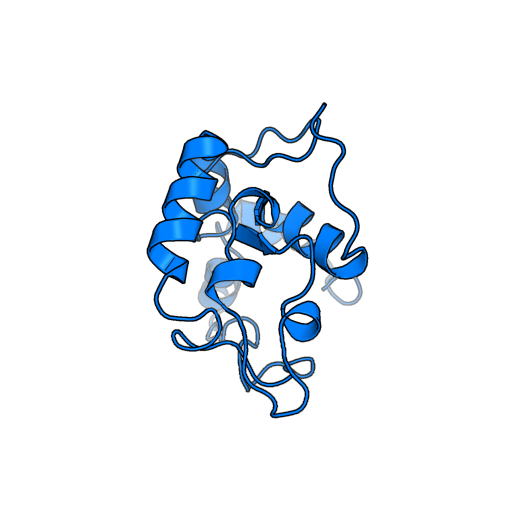1 O O . GLN A 1 105 ? -17.090 -15.202 12.654 1.00 87.94 105 GLN A O 1
ATOM 866 N N . GLY A 1 106 ? -15.492 -13.842 13.450 1.00 84.75 106 GLY A N 1
ATOM 867 C CA . GLY A 1 106 ? -14.562 -14.054 12.345 1.00 84.75 106 GLY A CA 1
ATOM 868 C C . GLY A 1 106 ? -14.843 -13.171 11.127 1.00 84.75 106 GLY A C 1
ATOM 869 O O . GLY A 1 106 ? -14.283 -13.422 10.060 1.00 84.75 106 GLY A O 1
ATOM 870 N N . VAL A 1 107 ? -15.694 -12.148 11.255 1.00 85.50 107 VAL A N 1
ATOM 871 C CA . VAL A 1 107 ? -16.044 -11.240 10.158 1.00 85.50 107 VAL A CA 1
ATOM 872 C C . VAL A 1 107 ? -15.061 -10.073 10.121 1.00 85.50 107 VAL A C 1
ATOM 874 O O . VAL A 1 107 ? -14.834 -9.397 11.122 1.00 85.50 107 VAL A O 1
ATOM 877 N N . LEU A 1 108 ? -14.468 -9.835 8.948 1.00 87.69 108 LEU A N 1
ATOM 878 C CA . LEU A 1 108 ? -13.543 -8.729 8.712 1.00 87.69 108 LEU A CA 1
ATOM 879 C C . LEU A 1 108 ? -14.302 -7.421 8.439 1.00 87.69 108 LEU A C 1
ATOM 881 O O . LEU A 1 108 ? -15.010 -7.309 7.436 1.00 87.69 108 LEU A O 1
ATOM 885 N N . ASP A 1 109 ? -14.048 -6.393 9.249 1.00 93.94 109 ASP A N 1
ATOM 886 C CA . ASP A 1 109 ? -14.378 -5.000 8.927 1.00 93.94 109 ASP A CA 1
ATOM 887 C C . ASP A 1 109 ? -13.369 -4.450 7.903 1.00 93.94 109 ASP A C 1
ATOM 889 O O . ASP A 1 109 ? -12.409 -3.735 8.218 1.00 93.94 109 ASP A O 1
ATOM 893 N N . TYR A 1 110 ? -13.570 -4.836 6.641 1.00 93.88 110 TYR A N 1
ATOM 894 C CA . TYR A 1 110 ? -12.681 -4.466 5.542 1.00 93.88 110 TYR A CA 1
ATOM 895 C C . TYR A 1 110 ? -12.693 -2.958 5.262 1.00 93.88 110 TYR A C 1
ATOM 897 O O . TYR A 1 110 ? -11.699 -2.398 4.794 1.00 93.88 110 TYR A O 1
ATOM 905 N N . GLU A 1 111 ? -13.801 -2.270 5.550 1.00 95.44 111 GLU A N 1
ATOM 906 C CA . GLU A 1 111 ? -13.908 -0.829 5.337 1.00 95.44 111 GLU A CA 1
ATOM 907 C C . GLU A 1 111 ? -12.975 -0.075 6.267 1.00 95.44 111 GLU A C 1
ATOM 909 O O . GLU A 1 111 ? -12.267 0.834 5.826 1.00 95.44 111 GLU A O 1
ATOM 914 N N . ARG A 1 112 ? -12.935 -0.483 7.538 1.00 96.81 112 ARG A N 1
ATOM 915 C CA . ARG A 1 112 ? -12.016 0.070 8.525 1.00 96.81 112 ARG A CA 1
ATOM 916 C C . ARG A 1 112 ? -10.577 -0.370 8.276 1.00 96.81 112 ARG A C 1
ATOM 918 O O . ARG A 1 112 ? -9.691 0.480 8.356 1.00 96.81 112 ARG A O 1
ATOM 925 N N . ALA A 1 113 ? -10.346 -1.635 7.924 1.00 95.38 113 ALA A N 1
ATOM 926 C CA . ALA A 1 113 ? -9.009 -2.143 7.622 1.00 95.38 113 ALA A CA 1
ATOM 927 C C . ALA A 1 113 ? -8.356 -1.411 6.436 1.00 95.38 113 ALA A C 1
ATOM 929 O O . ALA A 1 113 ? -7.166 -1.111 6.478 1.00 95.38 113 ALA A O 1
ATOM 930 N N . ASN A 1 114 ? -9.132 -1.062 5.407 1.00 96.44 114 ASN A N 1
ATOM 931 C CA . ASN A 1 114 ? -8.629 -0.421 4.187 1.00 96.44 114 ASN A CA 1
ATOM 932 C C . ASN A 1 114 ? -8.694 1.110 4.204 1.00 96.44 114 ASN A C 1
ATOM 934 O O . ASN A 1 114 ? -8.540 1.751 3.159 1.00 96.44 114 ASN A O 1
ATOM 938 N N . ARG A 1 115 ? -8.955 1.729 5.356 1.00 97.94 115 ARG A N 1
ATOM 939 C CA . ARG A 1 115 ? -8.853 3.185 5.510 1.00 97.94 115 ARG A CA 1
ATOM 940 C C . ARG A 1 115 ? -7.463 3.663 5.098 1.00 97.94 115 ARG A C 1
ATOM 942 O O . ARG A 1 115 ? -6.481 2.990 5.381 1.00 97.94 115 ARG A O 1
ATOM 949 N N . LEU A 1 116 ? -7.369 4.814 4.427 1.00 97.75 116 LEU A N 1
ATOM 950 C CA . LEU A 1 116 ? -6.081 5.293 3.904 1.00 97.75 116 LEU A CA 1
ATOM 951 C C . LEU A 1 116 ? -5.056 5.497 5.020 1.00 97.75 116 LEU A C 1
ATOM 953 O O . LEU A 1 116 ? -3.875 5.252 4.818 1.00 97.75 116 LEU A O 1
ATOM 957 N N . GLU A 1 117 ? -5.513 5.885 6.205 1.00 96.50 117 GLU A N 1
ATOM 958 C CA . GLU A 1 117 ? -4.688 6.051 7.401 1.00 96.50 117 GLU A CA 1
ATOM 959 C C . GLU A 1 117 ? -4.054 4.733 7.871 1.00 96.50 117 GLU A C 1
ATOM 961 O O . GLU A 1 117 ? -3.078 4.762 8.611 1.00 96.50 117 GLU A O 1
ATOM 966 N N . ASN A 1 118 ? -4.597 3.590 7.441 1.00 97.25 118 ASN A N 1
ATOM 967 C CA . ASN A 1 118 ? -4.067 2.261 7.719 1.00 97.25 118 ASN A CA 1
ATOM 968 C C . ASN A 1 118 ? -3.244 1.678 6.558 1.00 97.25 118 ASN A C 1
ATOM 970 O O . ASN A 1 118 ? -2.826 0.527 6.636 1.00 97.25 118 ASN A O 1
ATOM 974 N N . LEU A 1 119 ? -3.022 2.429 5.476 1.00 96.75 119 LEU A N 1
ATOM 975 C CA . LEU A 1 119 ? -2.327 1.953 4.281 1.00 96.75 119 LEU A CA 1
ATOM 976 C C . LEU A 1 119 ? -1.079 2.790 3.997 1.00 96.75 119 LEU A C 1
ATOM 978 O O . LEU A 1 119 ? -1.129 4.019 4.060 1.00 96.75 119 LEU A O 1
ATOM 982 N N . VAL A 1 120 ? 0.016 2.139 3.601 1.00 97.31 120 VAL A N 1
ATOM 983 C CA . VAL A 1 120 ? 1.260 2.799 3.168 1.00 97.31 120 VAL A CA 1
ATOM 984 C C . VAL A 1 120 ? 1.877 2.098 1.956 1.00 97.31 120 VAL A C 1
ATOM 986 O O . VAL A 1 120 ? 1.975 0.871 1.920 1.00 97.31 120 VAL A O 1
ATOM 989 N N . THR A 1 121 ? 2.299 2.862 0.948 1.00 98.06 121 THR A N 1
ATOM 990 C CA . THR A 1 121 ? 2.946 2.326 -0.259 1.00 98.06 121 THR A CA 1
ATOM 991 C C . THR A 1 121 ? 4.423 2.025 -0.012 1.00 98.06 121 THR A C 1
ATOM 993 O O . THR A 1 121 ? 5.185 2.891 0.418 1.00 98.06 121 THR A O 1
ATOM 996 N N . LEU A 1 122 ? 4.861 0.797 -0.310 1.00 97.44 122 LEU A N 1
ATOM 997 C CA . LEU A 1 122 ? 6.233 0.326 -0.096 1.00 97.44 122 LEU A CA 1
ATOM 998 C C . LEU A 1 122 ? 6.741 -0.541 -1.264 1.00 97.44 122 LEU A C 1
ATOM 1000 O O . LEU A 1 122 ? 6.021 -1.367 -1.831 1.00 97.44 122 LEU A O 1
ATOM 1004 N N . CYS A 1 123 ? 8.037 -0.431 -1.572 1.00 97.44 123 CYS A N 1
ATOM 1005 C CA . CYS A 1 123 ? 8.717 -1.360 -2.479 1.00 97.44 123 CYS A CA 1
ATOM 1006 C C . CYS A 1 123 ? 8.824 -2.768 -1.872 1.00 97.44 123 CYS A C 1
ATOM 1008 O O . CYS A 1 123 ? 8.697 -2.932 -0.658 1.00 97.44 123 CYS A O 1
ATOM 1010 N N . GLN A 1 124 ? 9.145 -3.782 -2.686 1.00 93.56 124 GLN A N 1
ATOM 1011 C CA . GLN A 1 124 ? 9.248 -5.184 -2.247 1.00 93.56 124 GLN A CA 1
ATOM 1012 C C . GLN A 1 124 ? 10.110 -5.347 -0.986 1.00 93.56 124 GLN A C 1
ATOM 1014 O O . GLN A 1 124 ? 9.735 -6.021 -0.031 1.00 93.56 124 GLN A O 1
ATOM 1019 N N . ARG A 1 125 ? 11.272 -4.679 -0.963 1.00 94.06 125 ARG A N 1
ATOM 1020 C CA . ARG A 1 125 ? 12.233 -4.756 0.145 1.00 94.06 125 ARG A CA 1
ATOM 1021 C C . ARG A 1 125 ? 11.662 -4.190 1.444 1.00 94.06 125 ARG A C 1
ATOM 1023 O O . ARG A 1 125 ? 11.859 -4.781 2.501 1.00 94.06 125 ARG A O 1
ATOM 1030 N N . HIS A 1 126 ? 11.026 -3.022 1.380 1.00 96.31 126 HIS A N 1
ATOM 1031 C CA . HIS A 1 126 ? 10.503 -2.367 2.577 1.00 96.31 126 HIS A CA 1
ATOM 1032 C C . HIS A 1 126 ? 9.183 -2.983 3.027 1.00 96.31 126 HIS A C 1
ATOM 1034 O O . HIS A 1 126 ? 8.971 -3.081 4.228 1.00 96.31 126 HIS A O 1
ATOM 1040 N N . HIS A 1 127 ? 8.367 -3.493 2.106 1.00 94.44 127 HIS A N 1
ATOM 1041 C CA . HIS A 1 127 ? 7.179 -4.269 2.441 1.00 94.44 127 HIS A CA 1
ATOM 1042 C C . HIS A 1 127 ? 7.534 -5.482 3.316 1.00 94.44 127 HIS A C 1
ATOM 1044 O O . HIS A 1 127 ? 7.040 -5.599 4.432 1.00 94.44 127 HIS A O 1
ATOM 1050 N N . MET A 1 128 ? 8.489 -6.313 2.876 1.00 90.00 128 MET A N 1
ATOM 1051 C CA . MET A 1 128 ? 8.964 -7.469 3.657 1.00 90.00 128 MET A CA 1
ATOM 1052 C C . MET A 1 128 ? 9.598 -7.086 5.003 1.00 90.00 128 MET A C 1
ATOM 1054 O O . MET A 1 128 ? 9.598 -7.870 5.952 1.00 90.00 128 MET A O 1
ATOM 1058 N N . ARG A 1 129 ? 10.205 -5.895 5.089 1.00 90.88 129 ARG A N 1
ATOM 1059 C CA . ARG A 1 129 ? 10.757 -5.386 6.349 1.00 90.88 129 ARG A CA 1
ATOM 1060 C C . ARG A 1 129 ? 9.632 -5.054 7.325 1.00 90.88 129 ARG A C 1
ATOM 1062 O O . ARG A 1 129 ? 9.702 -5.477 8.470 1.00 90.88 129 ARG A O 1
ATOM 1069 N N . TRP A 1 130 ? 8.639 -4.288 6.883 1.00 90.69 130 TRP A N 1
ATOM 1070 C CA . TRP A 1 130 ? 7.580 -3.770 7.749 1.00 90.69 130 TRP A CA 1
ATOM 1071 C C . TRP A 1 130 ? 6.520 -4.810 8.111 1.00 90.69 130 TRP A C 1
ATOM 1073 O O . TRP A 1 130 ? 5.960 -4.726 9.198 1.00 90.69 130 TRP A O 1
ATOM 1083 N N . GLU A 1 131 ? 6.374 -5.872 7.318 1.00 87.75 131 GLU A N 1
ATOM 1084 C CA . GLU A 1 131 ? 5.597 -7.060 7.696 1.00 87.75 131 GLU A CA 1
ATOM 1085 C C . GLU A 1 131 ? 6.010 -7.642 9.062 1.00 87.75 131 GLU A C 1
ATOM 1087 O O . GLU A 1 131 ? 5.159 -8.078 9.830 1.00 87.75 131 GLU A O 1
ATOM 1092 N N . GLN A 1 132 ? 7.298 -7.577 9.414 1.00 87.44 132 GLN A N 1
ATOM 1093 C CA . GLN A 1 132 ? 7.816 -8.084 10.692 1.00 87.44 132 GLN A CA 1
ATOM 1094 C C . GLN A 1 132 ? 7.590 -7.133 11.874 1.00 87.44 132 GLN A C 1
ATOM 1096 O O . GLN A 1 132 ? 7.713 -7.549 13.024 1.00 87.44 132 GLN A O 1
ATOM 1101 N N . PHE A 1 133 ? 7.315 -5.856 11.603 1.00 86.19 133 PHE A N 1
ATOM 1102 C CA . PHE A 1 133 ? 7.204 -4.814 12.626 1.00 86.19 133 PHE A CA 1
ATOM 1103 C C . PHE A 1 133 ? 5.777 -4.314 12.823 1.00 86.19 133 PHE A C 1
ATOM 1105 O O . PHE A 1 133 ? 5.566 -3.476 13.697 1.00 86.19 133 PHE A O 1
ATOM 1112 N N . ALA A 1 134 ? 4.805 -4.814 12.058 1.00 79.88 134 ALA A N 1
ATOM 1113 C CA . ALA A 1 134 ? 3.409 -4.441 12.225 1.00 79.88 134 ALA A CA 1
ATOM 1114 C C . ALA A 1 134 ? 2.974 -4.618 13.703 1.00 79.88 134 ALA A C 1
ATOM 1116 O O . ALA A 1 134 ? 3.245 -5.664 14.300 1.00 79.88 134 ALA A O 1
ATOM 1117 N N . PRO A 1 135 ? 2.326 -3.609 14.324 1.00 84.12 135 PRO A N 1
ATOM 1118 C CA . PRO A 1 135 ? 1.673 -2.461 13.692 1.00 84.12 135 PRO A CA 1
ATOM 1119 C C . PRO A 1 135 ? 2.513 -1.175 13.555 1.00 84.12 135 PRO A C 1
ATOM 1121 O O . PRO A 1 135 ? 1.964 -0.087 13.380 1.00 84.12 135 PRO A O 1
ATOM 1124 N N . LEU A 1 136 ? 3.836 -1.248 13.693 1.00 85.25 136 LEU A N 1
ATOM 1125 C CA . LEU A 1 136 ? 4.705 -0.088 13.497 1.00 85.25 136 LEU A CA 1
ATOM 1126 C C . LEU A 1 136 ? 4.786 0.290 12.011 1.00 85.25 136 LEU A C 1
ATOM 1128 O O . LEU A 1 136 ? 4.660 -0.559 11.131 1.00 85.25 136 LEU A O 1
ATOM 1132 N N . GLN A 1 137 ? 5.053 1.567 11.742 1.00 84.44 137 GLN A N 1
ATOM 1133 C CA . GLN A 1 137 ? 5.180 2.112 10.390 1.00 84.44 137 GLN A CA 1
ATOM 1134 C C . GLN A 1 137 ? 6.455 2.954 10.241 1.00 84.44 137 GLN A C 1
ATOM 1136 O O . GLN A 1 137 ? 6.994 3.415 11.255 1.00 84.44 137 GLN A O 1
ATOM 1141 N N . PRO A 1 138 ? 6.932 3.188 9.001 1.00 81.38 138 PRO A N 1
ATOM 1142 C CA . PRO A 1 138 ? 7.974 4.176 8.759 1.00 81.38 138 PRO A CA 1
ATOM 1143 C C . PRO A 1 138 ? 7.572 5.545 9.309 1.00 81.38 138 PRO A C 1
ATOM 1145 O O . PRO A 1 138 ? 6.417 5.954 9.183 1.00 81.38 138 PRO A O 1
ATOM 1148 N N . ASP A 1 139 ? 8.534 6.269 9.878 1.00 86.12 139 ASP A N 1
ATOM 1149 C CA . ASP A 1 139 ? 8.338 7.681 10.190 1.00 86.12 139 ASP A CA 1
ATOM 1150 C C . ASP A 1 139 ? 8.448 8.482 8.892 1.00 86.12 139 ASP A C 1
ATOM 1152 O O . ASP A 1 139 ? 9.537 8.684 8.364 1.00 86.12 139 ASP A O 1
ATOM 1156 N N . ILE A 1 140 ? 7.297 8.832 8.324 1.00 80.31 140 ILE A N 1
ATOM 1157 C CA . ILE A 1 140 ? 7.176 9.519 7.031 1.00 80.31 140 ILE A CA 1
ATOM 1158 C C . ILE A 1 140 ? 7.207 11.053 7.166 1.00 80.31 140 ILE A C 1
ATOM 1160 O O . ILE A 1 140 ? 6.804 11.749 6.236 1.00 80.31 140 ILE A O 1
ATOM 1164 N N . ARG A 1 141 ? 7.621 11.574 8.330 1.00 59.94 141 ARG A N 1
ATOM 1165 C CA . ARG A 1 141 ? 7.654 13.007 8.660 1.00 59.94 141 ARG A CA 1
ATOM 1166 C C . ARG A 1 141 ? 9.051 13.609 8.613 1.00 59.94 141 ARG A C 1
ATOM 1168 O O . ARG A 1 141 ? 10.020 12.916 8.988 1.00 59.94 141 ARG A O 1
#

Radius of gyration: 17.77 Å; chains: 1; bounding box: 48×39×38 Å

Sequence (141 aa):
MRDRGHYSVGSYARRYGTWQDAVEAAGFEYRGQPSGPDHPDWKGGYGDISYGPNWYRQRKRALERDGFECQMPGCTIDREAHHERWDRDLNVHHIMPLGTFIDAQGVLDYERANRLENLVTLCQRHHMRWEQFAPLQPDIR

Secondary structure (DSSP, 8-state):
--SS-SS-HHHHHHHHSSHHHHHHHTT--------GGGSTT-SS---TTTT-TTHHHHHHHHHHHTTTB--STT---BHHHHHHHHSSPPEEEESS-GGGGB-TTS-B-HHHHT-GGGEEEE-HHHHHHHTTTTT------